Protein AF-A0A5K1FG15-F1 (afdb_monomer_lite)

Sequence (70 aa):
EHHYITSKRLAYFYSSKPEPHEFTIIVRGIPVAEGSTLDDSVEKFYREYHPSTYLSHEVVHRTSRLQSLI

Organism: NCBI:txid210225

Radius of gyration: 18.45 Å; chains: 1; bounding box: 46×34×44 Å

InterPro domains:
  IPR027815 CSC1/OSCA1-like, cytosolic domain [PF14703] (23-70)

pLDDT: mean 95.01, std 3.37, range [80.44, 98.25]

Secondary structure (DSSP, 8-state):
-HHHHHHHHHHHHHHSPP-GGGS----------TT--HHHHHHHHHHHH-TTT----------HHHHTT-

Structure (mmCIF, N/CA/C/O backbone):
data_AF-A0A5K1FG15-F1
#
_entry.id   AF-A0A5K1FG15-F1
#
loop_
_atom_site.group_PDB
_atom_site.id
_atom_site.type_symbol
_atom_site.label_atom_id
_atom_site.label_alt_id
_atom_site.label_comp_id
_atom_site.label_asym_id
_atom_site.label_entity_id
_atom_site.label_seq_id
_atom_site.pdbx_PDB_ins_code
_atom_site.Cartn_x
_atom_site.Cartn_y
_atom_site.Cartn_z
_atom_site.occupancy
_atom_site.B_iso_or_equiv
_atom_site.auth_seq_id
_atom_site.auth_comp_id
_atom_site.auth_asym_id
_atom_site.auth_atom_id
_atom_site.pdbx_PDB_model_num
ATOM 1 N N . GLU A 1 1 ? 25.436 -18.602 -16.237 1.00 83.69 1 GLU A N 1
ATOM 2 C CA . GLU A 1 1 ? 23.973 -18.807 -16.138 1.00 83.69 1 GLU A CA 1
ATOM 3 C C . GLU A 1 1 ? 23.249 -17.690 -15.374 1.00 83.69 1 GLU A C 1
ATOM 5 O O . GLU A 1 1 ? 22.381 -17.059 -15.961 1.00 83.69 1 GLU A O 1
ATOM 10 N N . HIS A 1 2 ? 23.651 -17.341 -14.141 1.00 96.00 2 HIS A N 1
ATOM 11 C CA . HIS A 1 2 ? 23.032 -16.249 -13.356 1.00 96.00 2 HIS A CA 1
ATOM 12 C C . HIS A 1 2 ? 22.883 -14.913 -14.099 1.00 96.00 2 HIS A C 1
ATOM 14 O O . HIS A 1 2 ? 21.796 -14.345 -14.113 1.00 96.00 2 HIS A O 1
ATOM 20 N N . HIS A 1 3 ? 23.948 -14.436 -14.756 1.00 97.12 3 HIS A N 1
ATOM 21 C CA . HIS A 1 3 ? 23.903 -13.184 -15.518 1.00 97.12 3 HIS A CA 1
ATOM 22 C C . HIS A 1 3 ? 22.802 -13.205 -16.589 1.00 97.12 3 HIS A C 1
ATOM 24 O O . HIS A 1 3 ? 22.028 -12.263 -16.697 1.00 97.12 3 HIS A O 1
ATOM 30 N N . TYR A 1 4 ? 22.678 -14.313 -17.325 1.00 97.75 4 TYR A N 1
ATOM 31 C CA . TYR A 1 4 ? 21.671 -14.469 -18.374 1.00 97.75 4 TYR A CA 1
ATOM 32 C C . TYR A 1 4 ? 20.241 -14.384 -17.820 1.00 97.75 4 TYR A C 1
ATOM 34 O O . TYR A 1 4 ? 19.416 -13.648 -18.360 1.00 97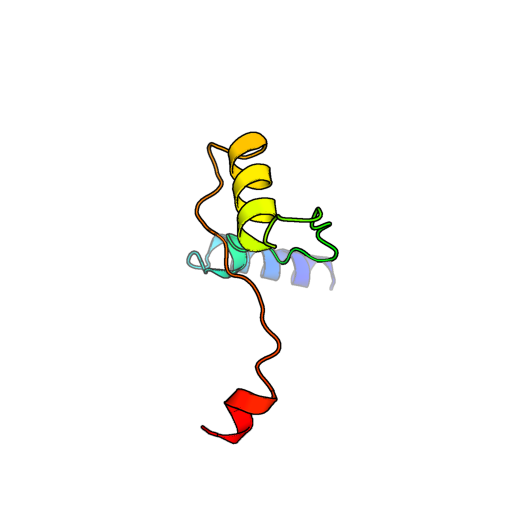.75 4 TYR A O 1
ATOM 42 N N . ILE A 1 5 ? 19.962 -15.079 -16.711 1.00 98.06 5 ILE A N 1
ATOM 43 C CA . ILE A 1 5 ? 18.640 -15.058 -16.065 1.00 98.06 5 ILE A CA 1
ATOM 44 C C . ILE A 1 5 ? 18.320 -13.654 -15.536 1.00 98.06 5 ILE A C 1
ATOM 46 O O . ILE A 1 5 ? 17.220 -13.150 -15.767 1.00 98.06 5 ILE A O 1
ATOM 50 N N . THR A 1 6 ? 19.272 -12.987 -14.879 1.00 98.12 6 THR A N 1
ATOM 51 C CA . THR A 1 6 ? 19.078 -11.618 -14.376 1.00 98.12 6 THR A CA 1
ATOM 52 C C . THR A 1 6 ? 18.810 -10.632 -15.513 1.00 98.12 6 THR A C 1
ATOM 54 O O . THR A 1 6 ? 17.859 -9.856 -15.422 1.00 98.12 6 THR A O 1
ATOM 57 N N . SER A 1 7 ? 19.564 -10.701 -16.618 1.00 98.00 7 SER A N 1
ATOM 58 C CA . SER A 1 7 ? 19.326 -9.852 -17.794 1.00 98.00 7 SER A CA 1
ATOM 59 C C . SER A 1 7 ? 17.927 -10.060 -18.381 1.00 98.00 7 SER A C 1
ATOM 61 O O . SER A 1 7 ? 17.261 -9.089 -18.737 1.00 98.00 7 SER A O 1
ATOM 63 N N . LYS A 1 8 ? 17.443 -11.308 -18.448 1.00 98.00 8 LYS A N 1
ATOM 64 C CA . LYS A 1 8 ? 16.084 -11.614 -18.922 1.00 98.00 8 LYS A CA 1
ATOM 65 C C . LYS A 1 8 ? 15.003 -11.061 -17.989 1.00 98.00 8 LYS A C 1
ATOM 67 O O . LYS A 1 8 ? 14.044 -10.476 -18.483 1.00 98.00 8 LYS A O 1
ATOM 72 N N . ARG A 1 9 ? 15.165 -11.190 -16.666 1.00 97.38 9 ARG A N 1
ATOM 73 C CA . ARG A 1 9 ? 14.216 -10.628 -15.682 1.00 97.38 9 ARG A CA 1
ATOM 74 C C . ARG A 1 9 ? 14.133 -9.107 -15.785 1.00 97.38 9 ARG A C 1
ATOM 76 O O . ARG A 1 9 ? 13.036 -8.563 -15.763 1.00 97.38 9 ARG A O 1
ATOM 83 N N . LEU A 1 10 ? 15.273 -8.439 -15.954 1.00 97.00 10 LEU A N 1
ATOM 84 C CA . LEU A 1 10 ? 15.325 -6.985 -16.080 1.00 97.00 10 LEU A CA 1
ATOM 85 C C . LEU A 1 10 ? 14.666 -6.497 -17.379 1.00 97.00 10 LEU A C 1
ATOM 87 O O . LEU A 1 10 ? 13.865 -5.569 -17.352 1.00 97.00 10 LEU A O 1
ATOM 91 N N . ALA A 1 11 ? 14.948 -7.160 -18.505 1.00 97.88 11 ALA A N 1
ATOM 92 C CA . ALA A 1 11 ? 14.311 -6.842 -19.782 1.00 97.88 11 ALA A CA 1
ATOM 93 C C . ALA A 1 11 ? 12.784 -7.036 -19.731 1.00 97.88 11 ALA A C 1
ATOM 95 O O . ALA A 1 11 ? 12.040 -6.224 -20.280 1.00 97.88 11 ALA A O 1
ATOM 96 N N . TYR A 1 12 ? 12.311 -8.079 -19.040 1.00 96.44 12 TYR A N 1
ATOM 97 C CA . TYR A 1 12 ? 10.881 -8.294 -18.815 1.00 96.44 12 TYR A CA 1
ATOM 98 C C . TYR A 1 12 ? 10.270 -7.170 -17.970 1.00 96.44 12 TYR A C 1
ATOM 100 O O . TYR A 1 12 ? 9.261 -6.597 -18.367 1.00 96.44 12 TYR A O 1
ATOM 108 N N . PHE A 1 13 ? 10.911 -6.802 -16.858 1.00 94.62 13 PHE A N 1
ATOM 109 C CA . PHE A 1 13 ? 10.436 -5.730 -15.980 1.00 94.62 13 PHE A CA 1
ATOM 110 C C . PHE A 1 13 ? 10.281 -4.393 -16.725 1.00 94.62 13 PHE A C 1
ATOM 112 O O . PHE A 1 13 ? 9.242 -3.757 -16.626 1.00 94.62 13 PHE A O 1
ATOM 119 N N . TYR A 1 14 ? 11.253 -4.007 -17.559 1.00 94.69 14 TYR A N 1
ATOM 120 C CA . TYR A 1 14 ? 11.175 -2.753 -18.325 1.00 94.69 14 TYR A CA 1
ATOM 121 C C . TYR A 1 14 ? 10.161 -2.746 -19.477 1.00 94.69 14 TYR A C 1
ATOM 123 O O . TYR A 1 14 ? 9.798 -1.673 -19.950 1.00 94.69 14 TYR A O 1
ATOM 131 N N . SER A 1 15 ? 9.748 -3.913 -19.977 1.00 96.31 15 SER A N 1
ATOM 132 C CA . SER A 1 15 ? 8.821 -4.023 -21.117 1.00 96.31 15 SER A CA 1
ATOM 133 C C . SER A 1 15 ? 7.389 -4.379 -20.715 1.00 96.31 15 SER A C 1
ATOM 135 O O . SER A 1 15 ? 6.489 -4.333 -21.556 1.00 96.31 15 SER A O 1
ATOM 137 N N . SER A 1 16 ? 7.174 -4.737 -19.449 1.00 95.94 16 SER A N 1
ATOM 138 C CA . SER A 1 16 ? 5.861 -5.092 -18.919 1.00 95.94 16 SER A CA 1
ATOM 139 C C . SER A 1 16 ? 4.974 -3.859 -18.754 1.00 95.94 16 SER A C 1
ATOM 141 O O . SER A 1 16 ? 5.448 -2.737 -18.580 1.00 95.94 16 SER A O 1
ATOM 143 N N . LYS A 1 17 ? 3.658 -4.070 -18.835 1.00 97.00 17 LYS A N 1
ATOM 144 C CA . LYS A 1 17 ? 2.682 -3.032 -18.491 1.00 97.00 17 LYS A CA 1
ATOM 145 C C . LYS A 1 17 ? 2.628 -2.862 -16.968 1.00 97.00 17 LYS A C 1
ATOM 147 O O . LYS A 1 17 ? 2.893 -3.842 -16.277 1.00 97.00 17 LYS A O 1
ATOM 152 N N . PRO A 1 18 ? 2.239 -1.675 -16.467 1.00 95.50 18 PRO A N 1
ATOM 153 C CA . PRO A 1 18 ? 2.032 -1.474 -15.042 1.00 95.50 18 PRO A CA 1
ATOM 154 C C . PRO A 1 18 ? 0.970 -2.431 -14.499 1.00 95.50 18 PRO A C 1
ATOM 156 O O . PRO A 1 18 ? -0.138 -2.491 -15.036 1.00 95.50 18 PRO A O 1
ATOM 159 N N . GLU A 1 19 ? 1.294 -3.138 -13.426 1.00 95.62 19 GLU A N 1
ATOM 160 C CA . GLU A 1 19 ? 0.409 -4.107 -12.781 1.00 95.62 19 GLU A CA 1
ATOM 161 C C . GLU A 1 19 ? 0.112 -3.688 -11.328 1.00 95.62 19 GLU A C 1
ATOM 163 O O . GLU A 1 19 ? 0.981 -3.132 -10.655 1.00 95.62 19 GLU A O 1
ATOM 168 N N . PRO A 1 20 ? -1.078 -3.988 -10.767 1.00 95.69 20 PRO A N 1
ATOM 169 C CA . PRO A 1 20 ? -1.455 -3.522 -9.424 1.00 95.69 20 PRO A CA 1
ATOM 170 C C . PRO A 1 20 ? -0.476 -3.909 -8.305 1.00 95.69 20 PRO A C 1
ATOM 172 O O . PRO A 1 20 ? -0.297 -3.1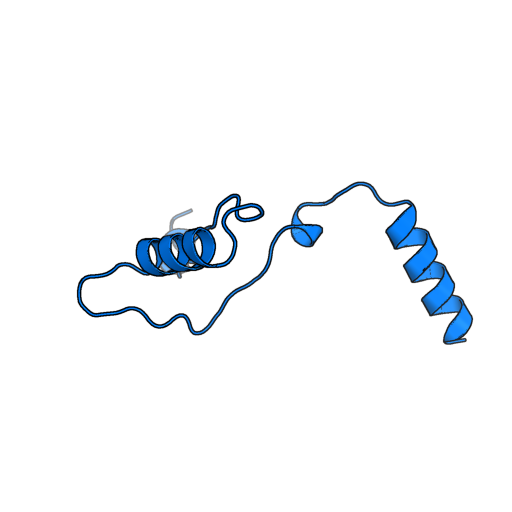62 -7.341 1.00 95.69 20 PRO A O 1
ATOM 175 N N . HIS A 1 21 ? 0.185 -5.062 -8.428 1.00 94.75 21 HIS A N 1
ATOM 176 C CA . HIS A 1 21 ? 1.136 -5.554 -7.430 1.00 94.75 21 HIS A CA 1
ATOM 177 C C . HIS A 1 21 ? 2.411 -4.700 -7.331 1.00 94.75 21 HIS A C 1
ATOM 179 O O . HIS A 1 21 ? 3.101 -4.760 -6.319 1.00 94.75 21 HIS A O 1
ATOM 185 N N . GLU A 1 22 ? 2.718 -3.896 -8.350 1.00 95.19 22 GLU A N 1
ATOM 186 C CA . GLU A 1 22 ? 3.867 -2.984 -8.352 1.00 95.19 22 GLU A CA 1
ATOM 187 C C . GLU A 1 22 ? 3.616 -1.738 -7.486 1.00 95.19 22 GLU A C 1
ATOM 189 O O . GLU A 1 22 ? 4.560 -1.081 -7.053 1.00 95.19 22 GLU A O 1
ATOM 194 N N . PHE A 1 23 ? 2.344 -1.444 -7.189 1.00 96.44 23 PHE A N 1
ATOM 195 C CA . PHE A 1 23 ? 1.899 -0.283 -6.409 1.00 96.44 23 PHE A CA 1
ATOM 196 C C . PHE A 1 23 ? 1.251 -0.668 -5.073 1.00 96.44 23 PHE A C 1
ATOM 198 O O . PHE A 1 23 ? 0.822 0.204 -4.322 1.00 96.44 23 PHE A O 1
ATOM 205 N N . THR A 1 24 ? 1.174 -1.967 -4.769 1.00 97.56 24 THR A N 1
ATOM 206 C CA . THR A 1 24 ? 0.498 -2.488 -3.577 1.00 97.56 24 THR A CA 1
ATOM 207 C C . THR A 1 24 ? 1.495 -3.197 -2.675 1.00 97.56 24 THR A C 1
ATOM 209 O O . THR A 1 24 ? 2.225 -4.083 -3.111 1.00 97.56 24 THR A O 1
ATOM 212 N N . ILE A 1 25 ? 1.499 -2.842 -1.391 1.00 96.88 25 ILE A N 1
ATOM 213 C CA . ILE A 1 25 ? 2.344 -3.482 -0.381 1.00 96.88 25 ILE A CA 1
ATOM 214 C C . ILE A 1 25 ? 1.500 -4.220 0.653 1.00 96.88 25 ILE A C 1
ATOM 216 O O . ILE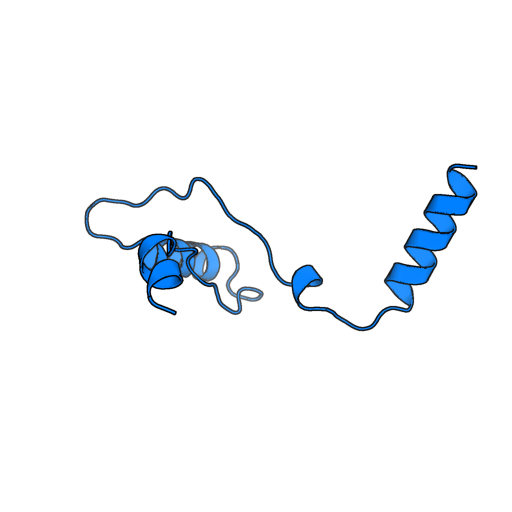 A 1 25 ? 0.395 -3.807 0.995 1.00 96.88 25 ILE A O 1
ATOM 220 N N . ILE A 1 26 ? 2.045 -5.316 1.182 1.00 97.50 26 ILE A N 1
ATOM 221 C CA . ILE A 1 26 ? 1.425 -6.068 2.275 1.00 97.50 26 ILE A CA 1
ATOM 222 C C . ILE A 1 26 ? 2.031 -5.600 3.595 1.00 97.50 26 ILE A C 1
ATOM 224 O O . ILE A 1 26 ? 3.229 -5.765 3.828 1.00 97.50 26 ILE A O 1
ATOM 228 N N . VAL A 1 27 ? 1.182 -5.087 4.482 1.00 96.56 27 VAL A N 1
ATOM 229 C CA . VAL A 1 27 ? 1.560 -4.633 5.825 1.00 96.56 27 VAL A CA 1
ATOM 230 C C . VAL A 1 27 ? 0.994 -5.600 6.863 1.00 96.56 27 VAL A C 1
ATOM 232 O O . VAL A 1 27 ? -0.144 -6.053 6.755 1.00 96.56 27 VAL A O 1
ATOM 235 N N . ARG A 1 28 ? 1.801 -5.970 7.863 1.00 95.81 28 ARG A N 1
ATOM 236 C CA . ARG A 1 28 ? 1.439 -6.929 8.921 1.00 95.81 28 ARG A CA 1
ATOM 237 C C . ARG A 1 28 ? 1.913 -6.427 10.280 1.00 95.81 28 ARG A C 1
ATOM 239 O O . ARG A 1 28 ? 2.858 -5.652 10.344 1.00 95.81 28 ARG A O 1
ATOM 246 N N . GLY A 1 29 ? 1.295 -6.924 11.353 1.00 94.75 29 GLY A N 1
ATOM 247 C CA . GLY A 1 29 ? 1.695 -6.589 12.726 1.00 94.75 29 GLY A CA 1
ATOM 248 C C . GLY A 1 29 ? 1.376 -5.146 13.119 1.00 94.75 29 GLY A C 1
ATOM 249 O O . GLY A 1 29 ? 2.138 -4.534 13.857 1.00 94.75 29 GLY A O 1
ATOM 250 N N . ILE A 1 30 ? 0.281 -4.597 12.591 1.00 94.75 30 ILE A N 1
ATOM 251 C CA . ILE A 1 30 ? -0.115 -3.206 12.817 1.00 94.75 30 ILE A CA 1
ATOM 252 C C . ILE A 1 30 ? -0.633 -3.064 14.259 1.00 94.75 30 ILE A C 1
ATOM 254 O O . ILE A 1 30 ? -1.572 -3.778 14.625 1.00 94.75 30 ILE A O 1
ATOM 258 N N . PRO A 1 31 ? -0.045 -2.181 15.087 1.00 94.31 31 PRO A N 1
ATOM 259 C CA . PRO A 1 31 ? -0.552 -1.914 16.425 1.00 94.31 31 PRO A CA 1
ATOM 260 C C . PRO A 1 31 ? -1.849 -1.104 16.335 1.00 94.31 31 PRO A C 1
ATOM 262 O O . PRO A 1 31 ? -1.901 -0.077 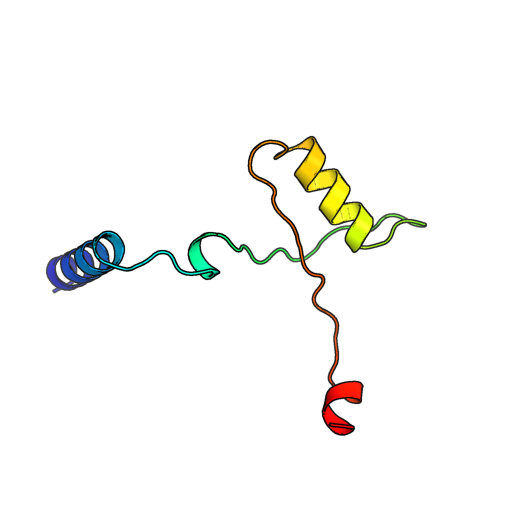15.660 1.00 94.31 31 PRO A O 1
ATOM 265 N N . VAL A 1 32 ? -2.890 -1.554 17.035 1.00 92.44 32 VAL A N 1
ATOM 266 C CA . VAL A 1 32 ? -4.181 -0.859 17.117 1.00 92.44 32 VAL A CA 1
ATOM 267 C C . VAL A 1 32 ? -4.387 -0.428 18.563 1.00 92.44 32 VAL A C 1
ATOM 269 O O . VAL A 1 32 ? -4.316 -1.257 19.471 1.00 92.44 32 VAL A O 1
ATOM 272 N N . ALA A 1 33 ? -4.574 0.874 18.778 1.00 89.12 33 ALA A N 1
ATOM 273 C CA . ALA A 1 33 ? -4.803 1.432 20.105 1.00 89.12 33 ALA A CA 1
ATOM 274 C C . ALA A 1 33 ? -6.237 1.143 20.574 1.00 89.12 33 ALA A C 1
ATOM 276 O O . ALA A 1 33 ? -7.142 0.942 19.761 1.00 89.12 33 ALA A O 1
ATOM 277 N N . GLU A 1 34 ? -6.465 1.152 21.889 1.00 90.81 34 GLU A N 1
ATOM 278 C CA . GLU A 1 34 ? -7.826 1.031 22.414 1.00 90.81 34 GLU A CA 1
ATOM 279 C C . GLU A 1 34 ? -8.710 2.167 21.880 1.00 90.81 34 GLU A C 1
ATOM 281 O O . GLU A 1 34 ? -8.353 3.343 21.942 1.00 90.81 34 GLU A O 1
ATOM 286 N N . GLY A 1 35 ? -9.869 1.801 21.330 1.00 90.12 35 GLY A N 1
ATOM 287 C CA . GLY A 1 35 ? -10.821 2.748 20.749 1.00 90.12 35 GLY A CA 1
ATOM 288 C C . GLY A 1 35 ? -10.536 3.176 19.305 1.00 90.12 35 GLY A C 1
ATOM 289 O O . GLY A 1 35 ? -11.342 3.928 18.763 1.00 90.12 35 GLY A O 1
ATOM 290 N N . SER A 1 36 ? -9.462 2.704 18.659 1.00 91.56 36 SER A N 1
ATOM 291 C CA . SER A 1 36 ? -9.258 2.883 17.214 1.00 91.56 36 SER A CA 1
ATOM 292 C C . SER A 1 36 ? -9.540 1.599 16.444 1.00 91.56 36 SER A C 1
ATOM 294 O O . SER A 1 36 ? -9.412 0.492 16.970 1.00 91.56 36 SER A O 1
ATOM 296 N N . THR A 1 37 ? -9.911 1.731 15.173 1.00 94.44 37 THR A N 1
ATOM 297 C CA . THR A 1 37 ? -9.972 0.582 14.268 1.00 94.44 37 THR A CA 1
ATOM 298 C C . THR A 1 37 ? -8.636 0.388 13.552 1.00 94.44 37 THR A C 1
ATOM 300 O O . THR A 1 37 ? -7.788 1.281 13.524 1.00 94.44 37 THR A O 1
ATOM 303 N N . LEU A 1 38 ? -8.434 -0.798 12.972 1.00 95.00 38 LEU A N 1
ATOM 304 C CA . LEU A 1 38 ? -7.269 -1.063 12.125 1.00 95.00 38 LEU A CA 1
ATOM 305 C C . LEU A 1 38 ? -7.240 -0.133 10.901 1.00 95.00 38 LEU A C 1
ATOM 307 O O . LEU A 1 38 ? -6.167 0.319 10.512 1.00 95.00 38 LEU A O 1
ATOM 311 N N . ASP A 1 39 ? -8.417 0.163 10.350 1.00 95.38 39 ASP A N 1
ATOM 312 C CA . ASP A 1 39 ? -8.609 1.070 9.219 1.00 95.38 39 ASP A CA 1
ATOM 313 C C . ASP A 1 39 ? -8.123 2.489 9.566 1.00 95.38 39 ASP A C 1
ATOM 315 O O . ASP A 1 39 ? -7.203 3.010 8.931 1.00 95.38 39 ASP A O 1
ATOM 319 N N . ASP A 1 40 ? -8.595 3.039 10.696 1.00 95.94 40 ASP A N 1
ATOM 320 C CA . ASP A 1 40 ? -8.160 4.351 11.198 1.00 95.94 40 ASP A CA 1
ATOM 321 C C . ASP A 1 40 ? -6.645 4.416 11.428 1.00 95.94 40 ASP A C 1
ATOM 323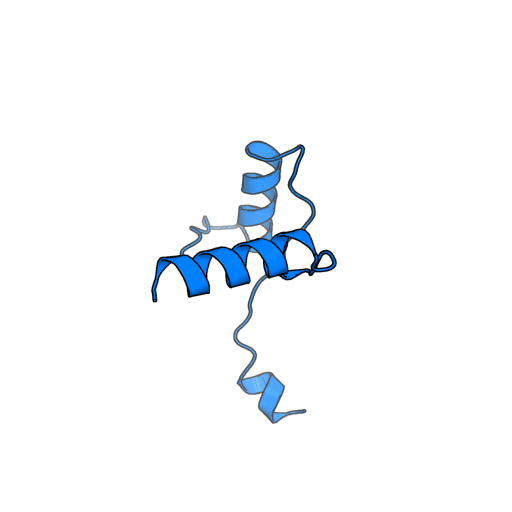 O O . ASP A 1 40 ? -6.002 5.428 11.138 1.00 95.94 40 ASP A O 1
ATOM 327 N N . SER A 1 41 ? -6.067 3.357 12.00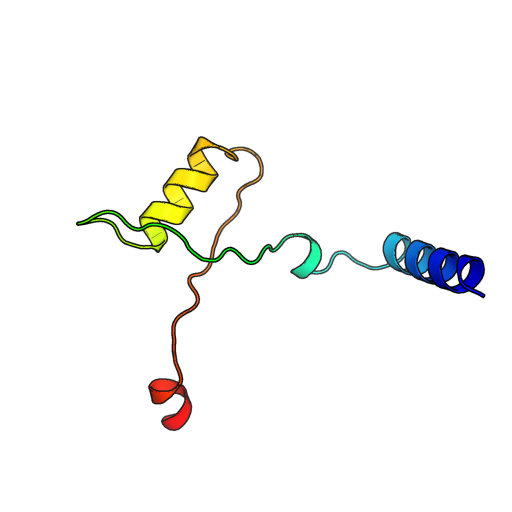7 1.00 95.94 41 SER A N 1
ATOM 328 C CA . SER A 1 41 ? -4.636 3.291 12.309 1.00 95.94 41 SER A CA 1
ATOM 329 C C . SER A 1 41 ? -3.789 3.341 11.036 1.00 95.94 41 SER A C 1
ATOM 331 O O . SER A 1 41 ? -2.796 4.070 10.994 1.00 95.94 41 SER A O 1
ATOM 333 N N . VAL A 1 42 ? -4.177 2.596 9.995 1.00 96.69 42 VAL A N 1
ATOM 334 C CA . VAL A 1 42 ? -3.467 2.578 8.708 1.00 96.69 42 VAL A CA 1
ATOM 335 C C . VAL A 1 42 ? -3.657 3.898 7.974 1.00 96.69 42 VAL A C 1
ATOM 337 O O . VAL A 1 42 ? -2.673 4.485 7.518 1.00 96.69 42 VAL A O 1
ATOM 340 N N . GLU A 1 43 ? -4.889 4.402 7.899 1.00 97.06 43 GLU A N 1
ATOM 341 C CA . GLU A 1 43 ? -5.170 5.646 7.191 1.00 97.06 43 GLU A CA 1
ATOM 342 C C . GLU A 1 43 ? -4.420 6.832 7.808 1.00 97.06 43 GLU A C 1
ATOM 344 O O . GLU A 1 43 ? -3.770 7.584 7.079 1.00 97.06 43 GLU A O 1
ATOM 349 N N . LYS A 1 44 ? -4.437 6.981 9.140 1.00 96.25 44 LYS A N 1
ATOM 350 C CA . LYS A 1 44 ? -3.693 8.052 9.821 1.00 96.25 44 LYS A CA 1
ATOM 351 C C . LYS A 1 44 ? -2.194 7.950 9.561 1.00 96.25 44 LYS A C 1
ATOM 353 O O . LYS A 1 44 ? -1.592 8.942 9.162 1.00 96.25 44 LYS A O 1
ATOM 358 N N . PHE A 1 45 ? -1.610 6.760 9.719 1.00 96.44 45 PHE A N 1
ATOM 359 C CA . PHE A 1 45 ? -0.176 6.550 9.519 1.00 96.44 45 PHE A CA 1
ATOM 360 C C . PHE A 1 45 ? 0.269 6.943 8.105 1.00 96.44 45 PHE A C 1
ATOM 362 O O . PHE A 1 45 ? 1.202 7.727 7.937 1.00 96.44 45 PHE A O 1
ATOM 369 N N . TYR A 1 46 ? -0.403 6.434 7.072 1.00 97.69 46 TYR A N 1
ATOM 370 C CA . TYR A 1 46 ? 0.020 6.701 5.699 1.00 97.69 46 TYR A CA 1
ATOM 371 C C . TYR A 1 46 ? -0.310 8.121 5.235 1.00 97.69 46 TYR A C 1
ATOM 373 O O . TYR A 1 46 ? 0.464 8.688 4.466 1.00 97.69 46 TYR A O 1
ATOM 381 N N . ARG A 1 47 ? -1.391 8.739 5.725 1.00 97.62 47 ARG A N 1
ATOM 382 C CA . ARG A 1 47 ? -1.645 10.164 5.468 1.00 97.62 47 ARG A CA 1
ATOM 383 C C . ARG A 1 47 ? -0.624 11.072 6.145 1.00 97.62 47 ARG A C 1
ATOM 385 O O . ARG A 1 47 ? -0.293 12.107 5.581 1.00 97.62 47 ARG A O 1
ATOM 392 N N . GLU A 1 48 ? -0.135 10.712 7.327 1.00 98.25 48 GLU A N 1
ATOM 393 C CA . GLU A 1 48 ? 0.853 11.514 8.053 1.00 98.25 48 GLU A CA 1
ATOM 394 C C . GLU A 1 48 ? 2.258 11.371 7.452 1.00 98.25 48 GLU A C 1
ATOM 396 O O . GLU A 1 48 ? 2.913 12.372 7.163 1.00 98.25 48 GLU A O 1
ATOM 401 N N . TYR A 1 49 ? 2.711 10.138 7.206 1.00 97.94 49 TYR A N 1
ATOM 402 C CA . TYR A 1 49 ? 4.093 9.869 6.789 1.00 97.94 49 TYR A CA 1
ATOM 403 C C . TYR A 1 49 ? 4.289 9.740 5.272 1.00 97.94 49 TYR A C 1
ATOM 405 O O . TYR A 1 49 ? 5.405 9.921 4.782 1.00 97.94 49 TYR A O 1
ATOM 413 N N . HIS A 1 50 ? 3.228 9.456 4.512 1.00 97.62 50 HIS A N 1
ATOM 414 C CA . HIS A 1 50 ? 3.271 9.275 3.056 1.00 97.62 50 HIS A CA 1
ATOM 415 C C . HIS A 1 50 ? 2.164 10.055 2.305 1.00 97.62 50 HIS A C 1
ATOM 417 O O . HIS A 1 50 ? 1.555 9.512 1.379 1.00 97.62 50 HIS A O 1
ATOM 423 N N . PRO A 1 51 ? 1.901 11.339 2.635 1.00 97.38 51 PRO A N 1
ATOM 424 C CA . PRO A 1 51 ? 0.735 12.082 2.137 1.00 97.38 51 PRO A CA 1
ATOM 425 C C . PRO A 1 51 ? 0.670 12.228 0.613 1.00 97.38 51 PRO A C 1
ATOM 427 O O . PRO A 1 51 ? -0.414 12.357 0.055 1.00 97.38 51 PRO A O 1
ATOM 430 N N . SER A 1 52 ? 1.819 12.255 -0.066 1.00 97.75 52 SER A N 1
ATOM 431 C CA . SER A 1 52 ? 1.894 12.469 -1.515 1.00 97.75 52 SER A CA 1
ATOM 432 C C . SER A 1 52 ? 1.761 11.189 -2.340 1.00 97.75 52 SER A C 1
ATOM 434 O O . SER A 1 52 ? 1.507 11.277 -3.539 1.00 97.75 52 SER A O 1
ATOM 436 N N . THR A 1 53 ? 1.961 10.016 -1.734 1.00 96.75 53 THR A N 1
ATOM 437 C CA . THR A 1 53 ? 1.997 8.726 -2.445 1.00 96.75 53 THR A CA 1
ATOM 438 C C . THR A 1 53 ? 0.940 7.741 -1.967 1.00 96.75 53 THR A C 1
ATOM 440 O O . THR A 1 53 ? 0.625 6.796 -2.688 1.00 96.75 53 THR A O 1
ATOM 443 N N . TYR A 1 54 ? 0.378 7.941 -0.776 1.00 97.81 54 TYR A N 1
ATOM 444 C CA . TYR A 1 54 ? -0.706 7.114 -0.274 1.00 97.81 54 TYR A CA 1
ATOM 445 C C . TYR A 1 54 ? -1.987 7.339 -1.085 1.00 97.81 54 TYR A C 1
ATOM 447 O O . TYR A 1 54 ? -2.505 8.452 -1.156 1.00 97.81 54 TYR A O 1
ATOM 455 N N . LEU A 1 55 ? -2.499 6.260 -1.680 1.00 97.44 55 LEU A N 1
ATOM 456 C CA . LEU A 1 55 ? -3.751 6.272 -2.434 1.00 97.44 55 LEU A CA 1
ATOM 457 C C . LEU A 1 55 ? -4.913 5.717 -1.605 1.00 97.44 55 LEU A C 1
ATOM 459 O O . LEU A 1 55 ? -5.931 6.380 -1.436 1.00 97.44 55 LEU A O 1
ATOM 463 N N . SER A 1 56 ? -4.775 4.481 -1.127 1.00 97.38 56 SER A N 1
ATOM 464 C CA . SER A 1 56 ? -5.800 3.770 -0.358 1.00 97.38 56 SER A CA 1
ATOM 465 C C . SER A 1 56 ? -5.200 2.535 0.314 1.00 97.38 56 SER A C 1
ATOM 467 O O . SER A 1 56 ? -4.046 2.179 0.055 1.00 97.38 56 SER A O 1
ATOM 469 N N . HIS A 1 57 ? -5.988 1.880 1.160 1.00 97.69 57 HIS A N 1
ATOM 470 C CA . HIS A 1 57 ? -5.677 0.572 1.717 1.00 97.69 57 HIS A CA 1
ATOM 471 C C . HIS A 1 57 ? -6.940 -0.294 1.759 1.00 97.69 57 HIS A C 1
ATOM 473 O O . HIS A 1 57 ? -8.052 0.216 1.642 1.00 97.69 57 HIS A O 1
ATOM 479 N N . GLU A 1 58 ? -6.758 -1.601 1.944 1.00 96.88 58 GLU A N 1
ATOM 480 C CA . GLU A 1 58 ? -7.854 -2.539 2.175 1.00 96.88 58 GLU A CA 1
ATOM 481 C C . GLU A 1 58 ? -7.476 -3.497 3.307 1.00 96.88 58 GLU A C 1
ATOM 483 O O . GLU A 1 58 ? -6.388 -4.084 3.320 1.00 96.88 58 GLU A O 1
ATOM 488 N N . VAL A 1 59 ? -8.364 -3.627 4.294 1.00 95.88 59 VAL A N 1
ATOM 489 C CA . VAL A 1 59 ? -8.127 -4.474 5.462 1.00 95.88 59 VAL A CA 1
ATOM 490 C C . VAL A 1 59 ? -8.416 -5.934 5.120 1.00 95.88 59 VAL A C 1
ATOM 492 O O . VAL A 1 59 ? -9.507 -6.308 4.696 1.00 95.88 59 VAL A O 1
ATOM 495 N N . VAL A 1 60 ? -7.434 -6.801 5.368 1.00 94.56 60 VAL A N 1
ATOM 496 C CA . VAL A 1 60 ? -7.600 -8.244 5.173 1.00 94.56 60 VAL A CA 1
ATOM 497 C C . VAL A 1 60 ? -8.344 -8.849 6.363 1.00 94.56 60 VAL A C 1
ATOM 499 O O . VAL A 1 60 ? -7.806 -8.962 7.466 1.00 94.56 60 VAL A O 1
ATOM 502 N N . HIS A 1 61 ? -9.572 -9.304 6.123 1.00 91.81 61 HIS A N 1
ATOM 503 C CA . HIS A 1 61 ? -10.399 -9.983 7.119 1.00 91.81 61 HIS A CA 1
ATOM 504 C C . HIS A 1 61 ? -10.361 -11.507 6.960 1.00 91.81 61 HIS A C 1
ATOM 506 O O . HIS A 1 61 ? -10.324 -12.049 5.855 1.00 91.81 61 HIS A O 1
ATOM 512 N N . ARG A 1 62 ? -10.444 -12.238 8.079 1.00 92.00 62 ARG A N 1
ATOM 513 C CA . ARG A 1 62 ? -10.611 -13.697 8.047 1.00 92.00 62 ARG A CA 1
ATOM 514 C C . ARG A 1 62 ? -12.044 -14.045 7.634 1.00 92.00 62 ARG A C 1
ATOM 516 O O . ARG A 1 62 ? -12.938 -14.104 8.471 1.00 92.00 62 ARG A O 1
ATOM 523 N N . THR A 1 63 ? -12.246 -14.357 6.360 1.00 92.38 63 THR A N 1
ATOM 524 C CA . THR A 1 63 ? -13.574 -14.627 5.776 1.00 92.38 63 THR A CA 1
ATOM 525 C C . THR A 1 63 ? -13.923 -16.112 5.654 1.00 92.38 63 THR A C 1
ATOM 527 O O . THR A 1 63 ? -14.954 -16.444 5.086 1.00 92.38 63 THR A O 1
ATOM 530 N N . SER A 1 64 ? -13.140 -17.026 6.243 1.00 91.69 64 SER A N 1
ATOM 531 C CA . SER A 1 64 ? -13.336 -18.488 6.100 1.00 91.69 64 SER A CA 1
ATOM 532 C C . SER A 1 64 ? -14.763 -19.001 6.383 1.00 91.69 64 SER A C 1
ATOM 534 O O . SER A 1 64 ? -15.215 -19.923 5.719 1.00 91.69 64 SER A O 1
ATOM 536 N N . ARG A 1 65 ? -15.494 -18.397 7.333 1.00 88.81 65 ARG A N 1
ATOM 537 C CA . ARG A 1 65 ? -16.900 -18.753 7.622 1.00 88.81 65 ARG A CA 1
ATOM 538 C C . ARG A 1 65 ? -17.896 -18.173 6.617 1.00 88.81 65 ARG A C 1
ATOM 540 O O . ARG A 1 65 ? -18.970 -18.725 6.439 1.00 88.81 65 ARG A O 1
ATOM 547 N N . LEU A 1 66 ? -17.562 -17.040 6.006 1.00 89.62 66 LEU A N 1
ATOM 548 C CA . LEU A 1 66 ? -18.379 -16.415 4.970 1.00 89.62 66 LEU A CA 1
ATOM 549 C C . LEU A 1 66 ? -18.199 -17.160 3.643 1.00 89.62 66 LEU A C 1
ATOM 551 O O . LEU A 1 66 ? -19.171 -17.428 2.955 1.00 89.62 66 LEU A O 1
ATOM 555 N N . GLN A 1 67 ? -16.964 -17.560 3.332 1.00 88.75 67 GLN A N 1
ATOM 556 C CA . GLN A 1 67 ? -16.639 -18.337 2.136 1.00 88.75 67 GLN A CA 1
ATOM 557 C C . GLN A 1 67 ? -17.371 -19.682 2.078 1.00 88.75 67 GLN A C 1
ATOM 559 O O . GLN A 1 67 ? -17.649 -20.145 0.987 1.00 88.75 67 GLN A O 1
ATOM 564 N N . SER A 1 68 ? -17.714 -20.302 3.214 1.00 92.38 68 SER A N 1
ATOM 565 C CA . SER A 1 68 ? -18.504 -21.545 3.217 1.00 92.38 68 SER A CA 1
ATOM 566 C C . SER A 1 68 ? -19.992 -21.350 2.900 1.00 92.38 68 SER A C 1
ATOM 568 O O . SER A 1 68 ? -20.715 -22.336 2.796 1.00 92.38 68 SER A O 1
ATOM 570 N N . LEU A 1 69 ? -20.466 -20.103 2.843 1.00 91.69 69 LEU A N 1
ATOM 571 C CA . LEU A 1 69 ? -21.858 -19.748 2.542 1.00 91.69 69 LEU A CA 1
ATOM 572 C C . LEU A 1 69 ? -22.048 -19.275 1.092 1.00 91.69 69 LEU A C 1
ATOM 574 O O . LEU A 1 69 ? -23.180 -18.999 0.700 1.00 91.69 69 LEU A O 1
ATOM 578 N N . ILE A 1 70 ? -20.952 -19.142 0.341 1.00 80.44 70 ILE A N 1
ATOM 579 C CA . ILE A 1 70 ? -20.909 -18.775 -1.080 1.00 80.44 70 ILE A CA 1
ATOM 580 C C . ILE A 1 70 ? -20.628 -20.049 -1.873 1.00 80.44 70 ILE A C 1
ATOM 582 O O . ILE A 1 70 ? -21.292 -20.241 -2.913 1.00 80.44 70 ILE A O 1
#

Foldseek 3Di:
DVVVVVVVVVVCVVPDDDDVVVLDDDDDPQDDDPPGDPQRSVVVVCCVPPVPRDDHDDDDDDCVVVVVVD